Protein AF-A0A537USX6-F1 (afdb_monomer)

Nearest PDB structures (foldseek):
  7fik-assembly1_e  TM=5.479E-01  e=1.215E+00  Xenopus laevis
  8an6-assembly1_A  TM=5.293E-01  e=1.429E+00  Rhizobium sp. AAP43
  8ass-assembly2_C  TM=5.272E-01  e=1.681E+00  Rhizobium sp. AAP43
  7kw7-assembly1_C  TM=5.367E-01  e=3.784E+00  Homo sapiens

Structure (mmCIF, N/CA/C/O backbone):
data_AF-A0A537USX6-F1
#
_entry.id   AF-A0A537USX6-F1
#
loop_
_atom_site.group_PDB
_atom_site.id
_atom_site.type_symbol
_atom_site.label_atom_id
_atom_site.label_alt_id
_atom_site.label_comp_id
_atom_site.label_asym_id
_atom_site.label_entity_id
_atom_site.label_seq_id
_atom_site.pdbx_PDB_ins_code
_atom_sit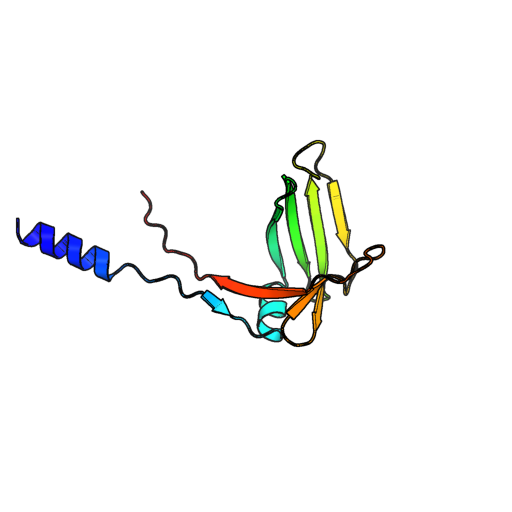e.Cartn_x
_atom_site.Cartn_y
_atom_site.Cartn_z
_atom_site.occupancy
_atom_site.B_iso_or_equiv
_atom_site.auth_seq_id
_atom_site.auth_comp_id
_atom_site.auth_asym_id
_atom_site.auth_atom_id
_atom_site.pdbx_PDB_model_num
ATOM 1 N N . MET A 1 1 ? 48.601 10.934 -10.866 1.00 59.38 1 MET A N 1
ATOM 2 C CA . MET A 1 1 ? 47.336 11.708 -10.783 1.00 59.38 1 MET A CA 1
ATOM 3 C C . MET A 1 1 ? 46.308 11.284 -11.832 1.00 59.38 1 MET A C 1
ATOM 5 O O . MET A 1 1 ? 45.151 11.129 -11.472 1.00 59.38 1 MET A O 1
ATOM 9 N N . ILE A 1 2 ? 46.718 10.996 -13.074 1.00 66.69 2 ILE A N 1
ATOM 10 C CA . ILE A 1 2 ? 45.828 10.570 -14.178 1.00 66.69 2 ILE A CA 1
ATOM 11 C C . ILE A 1 2 ? 45.044 9.283 -13.862 1.00 66.69 2 ILE A C 1
ATOM 13 O O . ILE A 1 2 ? 43.842 9.236 -14.081 1.00 66.69 2 ILE A O 1
ATOM 17 N N . ALA A 1 3 ? 45.684 8.274 -13.261 1.00 64.75 3 ALA A N 1
ATOM 18 C CA . ALA A 1 3 ? 45.008 7.021 -12.900 1.00 64.75 3 ALA A CA 1
ATOM 19 C C . ALA A 1 3 ? 43.874 7.215 -11.876 1.00 64.75 3 ALA A C 1
ATOM 21 O O . ALA A 1 3 ? 42.836 6.574 -11.975 1.00 64.75 3 ALA A O 1
ATOM 22 N N . ARG A 1 4 ? 44.034 8.144 -10.922 1.00 63.81 4 ARG A N 1
ATOM 23 C CA . ARG A 1 4 ? 42.975 8.470 -9.954 1.00 63.81 4 ARG A CA 1
ATOM 24 C C . ARG A 1 4 ? 41.809 9.191 -10.625 1.00 63.81 4 ARG A C 1
ATOM 26 O O . ARG A 1 4 ? 40.665 8.901 -10.310 1.00 63.81 4 ARG A O 1
ATOM 33 N N . PHE A 1 5 ? 42.102 10.067 -11.585 1.00 69.56 5 PHE A N 1
ATOM 34 C CA . PHE A 1 5 ? 41.079 10.728 -12.395 1.00 69.56 5 PHE A CA 1
ATOM 35 C C . PHE A 1 5 ? 40.299 9.730 -13.258 1.00 69.56 5 PHE A C 1
ATOM 37 O O . PHE A 1 5 ? 39.077 9.797 -13.307 1.00 69.56 5 PHE A O 1
ATOM 44 N N . ALA A 1 6 ? 40.987 8.765 -13.874 1.00 71.31 6 ALA A N 1
ATOM 45 C CA . ALA A 1 6 ? 40.350 7.719 -14.670 1.00 71.31 6 ALA A CA 1
ATOM 46 C C . ALA A 1 6 ? 39.414 6.836 -13.827 1.00 71.31 6 ALA A C 1
ATOM 48 O O . ALA A 1 6 ? 38.307 6.537 -14.262 1.00 71.31 6 ALA A O 1
ATOM 49 N N . VAL A 1 7 ? 39.822 6.479 -12.603 1.00 70.00 7 VAL A N 1
ATOM 50 C CA . VAL A 1 7 ? 38.976 5.716 -11.670 1.00 70.00 7 VAL A CA 1
ATOM 51 C C . VAL A 1 7 ? 37.740 6.519 -11.263 1.00 70.00 7 VAL A C 1
ATOM 53 O O . VAL A 1 7 ? 36.638 5.987 -11.322 1.00 70.00 7 VAL A O 1
ATOM 56 N N . VAL A 1 8 ? 37.896 7.805 -10.928 1.00 70.94 8 VAL A N 1
ATOM 57 C CA . VAL A 1 8 ? 36.763 8.675 -10.560 1.00 70.94 8 VAL A CA 1
ATOM 58 C C . VAL A 1 8 ? 35.774 8.818 -11.721 1.00 70.94 8 VAL A C 1
ATOM 60 O O . VAL A 1 8 ? 34.572 8.636 -11.532 1.00 70.94 8 VAL A O 1
ATOM 63 N N . VAL A 1 9 ? 36.266 9.067 -12.937 1.00 71.25 9 VAL A N 1
ATOM 64 C CA . VAL A 1 9 ?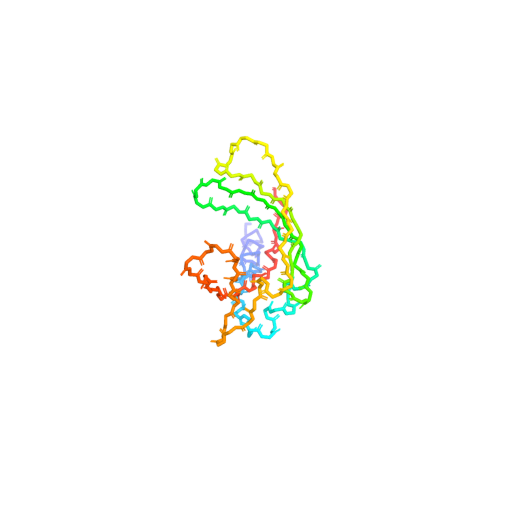 35.423 9.180 -14.138 1.00 71.25 9 VAL A CA 1
ATOM 65 C C . VAL A 1 9 ? 34.696 7.863 -14.430 1.00 71.25 9 VAL A C 1
ATOM 67 O O . VAL A 1 9 ? 33.496 7.882 -14.689 1.00 71.25 9 VAL A O 1
ATOM 70 N N . ALA A 1 10 ? 35.375 6.719 -14.308 1.00 67.88 10 ALA A N 1
ATOM 71 C CA . ALA A 1 10 ? 34.752 5.408 -14.492 1.00 67.88 10 ALA A CA 1
ATOM 72 C C . ALA A 1 10 ? 33.660 5.121 -13.443 1.00 67.88 10 ALA A C 1
ATOM 74 O O . ALA A 1 10 ? 32.603 4.604 -13.794 1.00 67.88 10 ALA A O 1
ATOM 75 N N . THR A 1 11 ? 33.867 5.507 -12.178 1.00 63.47 11 THR A N 1
ATOM 76 C CA . THR A 1 11 ? 32.843 5.351 -11.129 1.00 63.47 11 THR A CA 1
ATOM 77 C C . THR A 1 11 ? 31.633 6.265 -11.329 1.00 63.47 11 THR A C 1
ATOM 79 O O . THR A 1 11 ? 30.513 5.845 -11.061 1.00 63.47 11 THR A O 1
ATOM 82 N N . LEU A 1 12 ? 31.829 7.479 -11.859 1.00 61.16 12 LEU A N 1
ATOM 83 C CA . LEU A 1 12 ? 30.732 8.394 -12.203 1.00 61.16 12 LEU A CA 1
ATOM 84 C C . LEU A 1 12 ? 29.898 7.885 -13.390 1.00 61.16 12 LEU A C 1
ATOM 86 O O . LEU A 1 12 ? 28.684 8.057 -13.395 1.00 61.16 12 LEU A O 1
ATOM 90 N N . LEU A 1 13 ? 30.529 7.228 -14.367 1.00 60.56 13 LEU A N 1
ATOM 91 C CA . LEU A 1 13 ? 29.847 6.615 -15.516 1.00 60.56 13 LEU A CA 1
ATOM 92 C C . LEU A 1 13 ? 29.081 5.331 -15.156 1.00 60.56 13 LEU A C 1
ATOM 94 O O . LEU A 1 13 ? 28.154 4.961 -15.869 1.00 60.56 13 LEU A O 1
ATOM 98 N N . ALA A 1 14 ? 29.452 4.661 -14.063 1.00 58.72 14 ALA A N 1
ATOM 99 C CA . ALA A 1 14 ? 28.783 3.454 -13.577 1.00 58.72 14 ALA A CA 1
ATOM 100 C C . ALA A 1 14 ? 27.557 3.738 -12.689 1.00 58.72 14 ALA A C 1
ATOM 102 O O . ALA A 1 14 ? 26.882 2.799 -12.269 1.00 58.72 14 ALA A O 1
ATOM 103 N N . ALA A 1 15 ? 27.252 5.007 -12.396 1.00 58.38 15 ALA A N 1
ATOM 104 C CA . ALA A 1 15 ? 26.034 5.371 -11.686 1.00 58.38 15 ALA A CA 1
ATOM 105 C C . ALA A 1 15 ? 24.822 5.119 -12.598 1.00 58.38 15 ALA A C 1
ATOM 107 O O . ALA A 1 15 ? 24.476 5.939 -13.449 1.00 58.38 15 ALA A O 1
ATOM 108 N N . SER A 1 16 ? 24.180 3.960 -12.440 1.00 59.94 16 SER A N 1
ATOM 109 C CA . SER A 1 16 ? 22.905 3.667 -13.086 1.00 59.94 16 SER A CA 1
ATOM 110 C C . SER A 1 16 ? 21.873 4.697 -12.629 1.00 59.94 16 SER A C 1
ATOM 112 O O . SER A 1 16 ? 21.570 4.783 -11.436 1.00 59.94 16 SER A O 1
ATOM 114 N N . LEU A 1 17 ? 21.324 5.475 -13.564 1.00 60.25 17 LEU A N 1
ATOM 115 C CA . LEU A 1 17 ? 20.128 6.260 -13.285 1.00 60.25 17 LEU A CA 1
ATOM 116 C C . LEU A 1 17 ? 19.016 5.284 -12.891 1.00 60.25 17 LEU A C 1
ATOM 118 O O . LEU A 1 17 ? 18.713 4.363 -13.647 1.00 60.25 17 LEU A O 1
ATOM 122 N N . ALA A 1 18 ? 18.431 5.473 -11.709 1.00 61.03 18 ALA A N 1
ATOM 123 C CA . ALA A 1 18 ? 17.247 4.732 -11.305 1.00 61.03 18 ALA A CA 1
ATOM 124 C C . ALA A 1 18 ? 16.121 5.055 -12.298 1.00 61.03 18 ALA A C 1
ATOM 126 O O . ALA A 1 18 ? 15.564 6.154 -12.288 1.00 61.03 18 ALA A O 1
ATOM 127 N N . CYS A 1 19 ? 15.827 4.119 -13.196 1.00 60.12 19 CYS A N 1
ATOM 128 C CA . CYS A 1 19 ? 14.705 4.238 -14.111 1.00 60.12 19 CYS A CA 1
ATOM 129 C C . CYS A 1 19 ? 13.424 3.956 -13.320 1.00 60.12 19 CYS A C 1
ATOM 131 O O . CYS A 1 19 ? 13.251 2.875 -12.763 1.00 60.12 19 CYS A O 1
ATOM 133 N N . ALA A 1 20 ? 12.532 4.940 -13.242 1.00 64.31 20 ALA A N 1
ATOM 134 C CA . ALA A 1 20 ? 11.186 4.728 -12.731 1.00 64.31 20 ALA A CA 1
ATOM 135 C C . ALA A 1 20 ? 10.340 4.121 -13.858 1.00 64.31 20 ALA A C 1
ATOM 137 O O . ALA A 1 20 ? 9.990 4.810 -14.819 1.00 64.31 20 ALA A O 1
ATOM 138 N N . GLU A 1 21 ? 10.029 2.828 -13.775 1.00 73.88 21 GLU A N 1
ATOM 139 C CA . GLU A 1 21 ? 9.131 2.188 -14.733 1.00 73.88 21 GLU A CA 1
ATOM 140 C C . GLU A 1 21 ? 7.682 2.384 -14.271 1.00 73.88 21 GLU A C 1
ATOM 142 O O . GLU A 1 21 ? 7.280 1.958 -13.183 1.00 73.88 21 GLU A O 1
ATOM 147 N N . THR A 1 22 ? 6.872 3.042 -15.101 1.00 72.38 22 THR A N 1
ATOM 148 C CA . THR A 1 22 ? 5.428 3.122 -14.862 1.00 72.38 22 THR A CA 1
ATOM 149 C C . THR A 1 22 ? 4.803 1.763 -15.155 1.00 72.38 22 THR A C 1
ATOM 151 O O . THR A 1 22 ? 4.829 1.297 -16.294 1.00 72.38 22 THR A O 1
ATOM 154 N N . LEU A 1 23 ? 4.209 1.128 -14.145 1.00 74.38 23 LEU A N 1
ATOM 155 C CA . LEU A 1 23 ? 3.590 -0.182 -14.324 1.00 74.38 23 LEU A CA 1
ATOM 156 C C . LEU A 1 23 ? 2.214 -0.057 -14.983 1.00 74.38 23 LEU A C 1
ATOM 158 O O . LEU A 1 23 ? 1.414 0.817 -14.640 1.00 74.38 23 LEU A O 1
ATOM 162 N N . SER A 1 24 ? 1.901 -1.001 -15.879 1.00 79.00 24 SER A N 1
ATOM 163 C CA . SER A 1 24 ? 0.518 -1.213 -16.310 1.00 79.00 24 SER A CA 1
ATOM 164 C C . SER A 1 24 ? -0.342 -1.617 -15.104 1.00 79.00 24 SER A C 1
ATOM 166 O O . SER A 1 24 ? 0.181 -2.158 -14.132 1.00 79.00 24 SER A O 1
ATOM 168 N N . PRO A 1 25 ? -1.660 -1.415 -15.123 1.00 70.75 25 PRO A N 1
ATOM 169 C CA . PRO A 1 25 ? -2.486 -1.545 -13.917 1.00 70.75 25 PRO A CA 1
ATOM 170 C C . PRO A 1 25 ? -2.561 -2.985 -13.402 1.00 70.75 25 PRO A C 1
ATOM 172 O O . PRO A 1 25 ? -2.506 -3.259 -12.203 1.00 70.75 25 PRO A O 1
ATOM 175 N N . ASP A 1 26 ? -2.602 -3.923 -14.340 1.00 75.75 26 ASP A N 1
ATOM 176 C CA . ASP A 1 26 ? -2.514 -5.352 -14.096 1.00 75.75 26 ASP A CA 1
ATOM 177 C C . ASP A 1 26 ? -1.163 -5.763 -13.496 1.00 75.75 26 ASP A C 1
ATOM 179 O O . ASP A 1 26 ? -1.110 -6.584 -12.570 1.00 75.75 26 ASP A O 1
ATOM 183 N N . ALA A 1 27 ? -0.067 -5.197 -14.008 1.00 78.88 27 ALA A N 1
ATOM 184 C CA . ALA A 1 27 ? 1.270 -5.421 -13.472 1.00 78.88 27 ALA A CA 1
ATOM 185 C C . ALA A 1 27 ? 1.418 -4.778 -12.088 1.00 78.88 27 ALA A C 1
ATOM 187 O O . ALA A 1 27 ? 1.959 -5.396 -11.181 1.00 78.88 27 ALA A O 1
ATOM 188 N N . ALA A 1 28 ? 0.848 -3.591 -11.898 1.00 76.50 28 ALA A N 1
ATOM 189 C CA . ALA A 1 28 ? 0.822 -2.832 -10.661 1.00 76.50 28 ALA A CA 1
ATOM 190 C C . ALA A 1 28 ? 0.076 -3.597 -9.558 1.00 76.50 28 ALA A C 1
ATOM 192 O O . ALA A 1 28 ? 0.617 -3.788 -8.471 1.00 76.50 28 ALA A O 1
ATOM 193 N N . ARG A 1 29 ? -1.116 -4.140 -9.854 1.00 74.62 29 ARG A N 1
ATOM 194 C CA . ARG A 1 29 ? -1.880 -4.982 -8.919 1.00 74.62 29 ARG A CA 1
ATOM 195 C C . ARG A 1 29 ? -1.104 -6.233 -8.510 1.00 74.62 29 ARG A C 1
ATOM 197 O O . ARG A 1 29 ? -1.058 -6.564 -7.328 1.00 74.62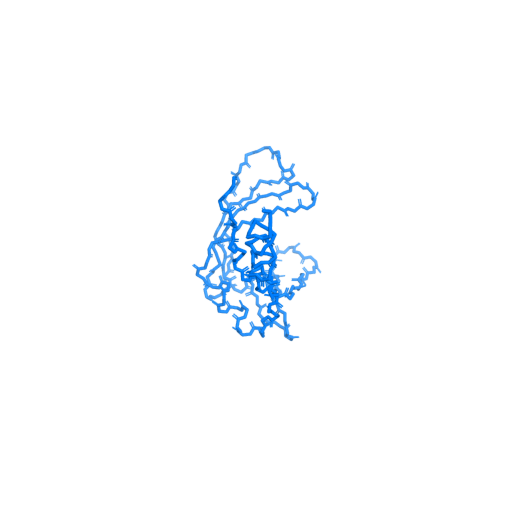 29 ARG A O 1
ATOM 204 N N . ARG A 1 30 ? -0.491 -6.930 -9.472 1.00 80.12 30 ARG A N 1
ATOM 205 C CA . ARG A 1 30 ? 0.332 -8.122 -9.195 1.00 80.12 30 ARG A CA 1
ATOM 206 C C . ARG A 1 30 ? 1.603 -7.775 -8.430 1.00 80.12 30 ARG A C 1
ATOM 208 O O . ARG A 1 30 ? 2.008 -8.536 -7.561 1.00 80.12 30 ARG A O 1
ATOM 215 N N . PHE A 1 31 ? 2.201 -6.628 -8.731 1.00 80.06 31 PHE A N 1
ATOM 216 C CA . PHE A 1 31 ? 3.366 -6.119 -8.028 1.00 80.06 31 PHE A CA 1
ATOM 217 C C . PHE A 1 31 ? 3.029 -5.828 -6.570 1.00 80.06 31 PHE A C 1
ATOM 219 O O . PHE A 1 31 ? 3.827 -6.170 -5.700 1.00 80.06 31 PHE A O 1
ATOM 226 N N . VAL A 1 32 ? 1.854 -5.248 -6.283 1.00 77.88 32 VAL A N 1
ATOM 227 C CA . VAL A 1 32 ? 1.493 -4.941 -4.896 1.00 77.88 32 VAL A CA 1
ATOM 228 C C . VAL A 1 32 ? 0.975 -6.134 -4.101 1.00 77.88 32 VAL A C 1
ATOM 230 O O . VAL A 1 32 ? 1.186 -6.216 -2.892 1.00 77.88 32 VAL A O 1
ATOM 233 N N . ALA A 1 33 ? 0.317 -7.080 -4.765 1.00 84.69 33 ALA A N 1
ATOM 234 C CA . ALA A 1 33 ? -0.225 -8.258 -4.111 1.00 84.69 33 ALA A CA 1
ATOM 235 C C . ALA A 1 33 ? 0.876 -9.094 -3.435 1.00 84.69 33 ALA A C 1
ATOM 237 O O . ALA A 1 33 ? 1.922 -9.396 -4.005 1.00 84.69 33 ALA A O 1
ATOM 238 N N . GLY A 1 34 ? 0.625 -9.486 -2.189 1.00 82.25 34 GLY A N 1
ATOM 239 C CA . GLY A 1 34 ? 1.514 -10.320 -1.389 1.00 82.25 34 GLY A CA 1
ATOM 240 C C . GLY A 1 34 ? 2.714 -9.589 -0.789 1.00 82.25 34 GLY A C 1
ATOM 241 O O . GLY A 1 34 ? 3.445 -10.209 -0.021 1.00 82.25 34 GLY A O 1
ATOM 242 N N . LYS A 1 35 ? 2.922 -8.298 -1.065 1.00 84.88 35 LYS A N 1
ATOM 243 C CA . LYS A 1 35 ? 4.026 -7.518 -0.485 1.00 84.88 35 LYS A CA 1
ATOM 244 C C . LYS A 1 35 ? 3.600 -6.770 0.778 1.00 84.88 35 LYS A C 1
ATOM 246 O O . LYS A 1 35 ? 2.418 -6.519 1.007 1.00 84.88 35 LYS A O 1
ATOM 251 N N . LEU A 1 36 ? 4.594 -6.442 1.601 1.00 86.31 36 LEU A N 1
ATOM 252 C CA . LEU A 1 36 ? 4.452 -5.552 2.748 1.00 86.31 36 LEU A CA 1
ATOM 253 C C . LEU A 1 36 ? 4.857 -4.139 2.319 1.00 86.31 36 LEU A C 1
ATOM 255 O O . LEU A 1 36 ? 5.924 -3.956 1.737 1.00 86.31 36 LEU A O 1
ATOM 259 N N . PHE A 1 37 ? 4.022 -3.159 2.630 1.00 84.81 37 PHE A N 1
ATOM 260 C CA . PHE A 1 37 ? 4.252 -1.747 2.345 1.00 84.81 37 PHE A CA 1
ATOM 261 C C . PHE A 1 37 ? 4.364 -0.987 3.645 1.00 84.81 37 PHE A C 1
ATOM 263 O O . PHE A 1 37 ? 3.627 -1.285 4.579 1.00 84.81 37 PHE A O 1
ATOM 270 N N . ALA A 1 38 ? 5.230 0.016 3.679 1.00 89.69 38 ALA A N 1
ATOM 271 C CA . ALA A 1 38 ? 5.221 1.050 4.699 1.00 89.69 38 ALA A CA 1
ATOM 272 C C . ALA A 1 38 ? 4.763 2.365 4.063 1.00 89.69 38 ALA A C 1
ATOM 274 O O . ALA A 1 38 ? 5.037 2.616 2.890 1.00 89.69 38 ALA A O 1
ATOM 275 N N . PHE A 1 39 ? 4.067 3.200 4.828 1.00 86.44 39 PHE A N 1
ATOM 276 C CA . PHE A 1 39 ? 3.613 4.508 4.374 1.00 86.44 39 PHE A CA 1
ATOM 277 C C . PHE A 1 39 ? 3.863 5.574 5.441 1.00 86.44 39 PHE A C 1
ATOM 279 O O . PHE A 1 39 ? 3.752 5.316 6.641 1.00 86.44 39 PHE A O 1
ATOM 286 N N . ASN A 1 40 ? 4.176 6.781 4.975 1.00 89.31 40 ASN A N 1
ATOM 287 C CA . ASN A 1 40 ? 4.144 8.019 5.744 1.00 89.31 40 ASN A CA 1
ATOM 288 C C . ASN A 1 40 ? 3.330 9.034 4.940 1.00 89.31 40 ASN A C 1
ATOM 290 O O . ASN A 1 40 ? 3.603 9.271 3.765 1.00 89.31 40 ASN A O 1
ATOM 294 N N . CYS A 1 41 ? 2.323 9.610 5.575 1.00 85.94 41 CYS A N 1
ATOM 295 C CA . CYS A 1 41 ? 1.437 10.608 5.009 1.00 85.94 41 CYS A CA 1
ATOM 296 C C . CYS A 1 41 ? 1.847 12.002 5.500 1.00 85.94 41 CYS A C 1
ATOM 298 O O . CYS A 1 41 ? 2.409 12.159 6.584 1.00 85.94 41 CYS A O 1
ATOM 300 N N . PHE A 1 42 ? 1.539 13.031 4.709 1.00 88.00 42 PHE A N 1
ATOM 301 C CA . PHE A 1 42 ? 1.881 14.424 5.022 1.00 88.00 42 PHE A CA 1
ATOM 302 C C . PHE A 1 42 ? 1.246 14.937 6.328 1.00 88.00 42 PHE A C 1
ATOM 304 O O . PHE A 1 42 ? 1.822 15.774 7.013 1.00 88.00 42 PHE A O 1
ATOM 311 N N . ASP A 1 43 ? 0.087 14.401 6.714 1.00 89.00 43 ASP A N 1
ATOM 312 C CA . ASP A 1 43 ? -0.574 14.703 7.990 1.00 89.00 43 ASP A CA 1
ATOM 313 C C . ASP A 1 43 ? 0.125 14.061 9.208 1.00 89.00 43 ASP A C 1
ATOM 315 O O . ASP A 1 43 ? -0.369 14.168 10.331 1.00 89.00 43 ASP A O 1
ATOM 319 N N . GLY A 1 44 ? 1.247 13.368 8.990 1.00 90.31 44 GLY A N 1
ATOM 320 C CA . GLY A 1 44 ? 2.018 12.638 9.991 1.00 90.31 44 GLY A CA 1
ATOM 321 C C . GLY A 1 44 ? 1.545 11.201 10.211 1.00 90.31 44 GLY A C 1
ATOM 322 O O . GLY A 1 44 ? 2.170 10.470 10.981 1.00 90.31 44 GLY A O 1
ATOM 323 N N . SER A 1 45 ? 0.452 10.768 9.573 1.00 90.06 45 SER A N 1
ATOM 324 C CA . SER A 1 45 ? -0.024 9.391 9.708 1.00 90.06 45 SER A CA 1
ATOM 325 C C . SER A 1 45 ? 0.976 8.411 9.099 1.00 90.06 45 SER A C 1
ATOM 327 O O . SER A 1 45 ? 1.494 8.635 8.010 1.00 90.06 45 SER A O 1
ATOM 329 N N . ARG A 1 46 ? 1.260 7.308 9.791 1.00 93.62 46 ARG A N 1
ATOM 330 C CA . ARG A 1 46 ? 2.253 6.328 9.333 1.00 93.62 46 ARG A CA 1
ATOM 331 C C . ARG A 1 46 ? 1.866 4.912 9.672 1.00 93.62 46 ARG A C 1
ATOM 333 O O . ARG A 1 46 ? 1.135 4.674 10.634 1.00 93.62 46 ARG A O 1
ATOM 340 N N . GLY A 1 47 ? 2.375 3.963 8.908 1.00 92.62 47 GLY A N 1
ATOM 341 C CA . GLY A 1 47 ? 2.020 2.577 9.124 1.00 92.62 47 GLY A CA 1
ATOM 342 C C . GLY A 1 47 ? 2.670 1.614 8.163 1.00 92.62 47 GLY A C 1
ATOM 343 O O . GLY A 1 47 ? 3.524 1.984 7.359 1.00 92.62 47 GLY A O 1
ATOM 344 N N . ALA A 1 48 ? 2.244 0.363 8.270 1.00 93.31 48 ALA A N 1
ATOM 345 C CA . ALA A 1 48 ? 2.623 -0.677 7.337 1.00 93.31 48 ALA A CA 1
ATOM 346 C C . ALA A 1 48 ? 1.485 -1.677 7.149 1.00 93.31 48 ALA A C 1
ATOM 348 O O . ALA A 1 48 ? 0.666 -1.873 8.042 1.00 93.31 48 ALA A O 1
ATOM 349 N N . GLY A 1 49 ? 1.424 -2.335 5.999 1.00 93.25 49 GLY A N 1
ATOM 350 C CA . GLY A 1 49 ? 0.387 -3.316 5.723 1.00 93.25 49 GLY A CA 1
ATOM 351 C C . GLY A 1 49 ? 0.730 -4.235 4.568 1.00 93.25 49 GLY A C 1
ATOM 352 O O . GLY A 1 49 ? 1.528 -3.901 3.695 1.00 93.25 49 GLY A O 1
ATOM 353 N N . ARG A 1 50 ? 0.124 -5.418 4.580 1.00 92.31 50 ARG A N 1
ATOM 354 C CA . ARG A 1 50 ? 0.189 -6.388 3.494 1.00 92.31 50 ARG A CA 1
ATOM 355 C C . ARG A 1 50 ? -1.078 -6.292 2.664 1.00 92.31 50 ARG A C 1
ATOM 357 O O . ARG A 1 50 ? -2.176 -6.366 3.216 1.00 92.31 50 ARG A O 1
ATOM 364 N N . ILE A 1 51 ? -0.905 -6.150 1.356 1.00 89.81 51 ILE A N 1
ATOM 365 C CA . ILE A 1 51 ? -1.999 -6.176 0.383 1.00 89.81 51 ILE A CA 1
ATOM 366 C C . ILE A 1 51 ? -2.133 -7.607 -0.133 1.00 89.81 51 ILE A C 1
ATOM 368 O O . ILE A 1 51 ? -1.138 -8.221 -0.513 1.00 89.81 51 ILE A O 1
ATOM 372 N N . TYR A 1 52 ? -3.344 -8.148 -0.158 1.00 90.94 52 TYR A N 1
ATOM 373 C CA . TYR A 1 52 ? -3.618 -9.491 -0.670 1.00 90.94 52 TYR A CA 1
ATOM 374 C C . TYR A 1 52 ? -4.138 -9.439 -2.107 1.00 90.94 52 TYR A C 1
ATOM 376 O O . TYR A 1 52 ? -4.531 -8.389 -2.617 1.00 90.94 52 TYR A O 1
ATOM 384 N N . GLY A 1 53 ? -4.121 -10.588 -2.786 1.00 87.69 53 GLY A N 1
ATOM 385 C CA . GLY A 1 53 ? -4.503 -10.683 -4.196 1.00 87.69 53 GLY A CA 1
ATOM 386 C C . GLY A 1 53 ? -5.935 -10.223 -4.476 1.00 87.69 53 GLY A C 1
ATOM 387 O O . GLY A 1 53 ? -6.195 -9.663 -5.533 1.00 87.69 53 GLY A O 1
ATOM 388 N N . ASP A 1 54 ? -6.856 -10.378 -3.529 1.00 88.75 54 ASP A N 1
ATOM 389 C CA . ASP A 1 54 ? -8.246 -9.911 -3.619 1.00 88.75 54 ASP A CA 1
ATOM 390 C C . ASP A 1 54 ? -8.422 -8.409 -3.307 1.00 88.75 54 ASP A C 1
ATOM 392 O O . ASP A 1 54 ? -9.543 -7.898 -3.294 1.00 88.75 54 ASP A O 1
ATOM 396 N N . GLY A 1 55 ? -7.324 -7.692 -3.051 1.00 87.94 55 GLY A N 1
ATOM 397 C CA . GLY A 1 55 ? -7.334 -6.279 -2.689 1.00 87.94 55 GLY A CA 1
ATOM 398 C C . GLY A 1 55 ? -7.703 -6.006 -1.230 1.00 87.94 55 GLY A C 1
ATOM 399 O O . GLY A 1 55 ? -7.914 -4.842 -0.888 1.00 87.94 55 GLY A O 1
ATOM 400 N N . SER A 1 56 ? -7.801 -7.034 -0.377 1.00 91.50 56 SER A N 1
ATOM 401 C CA . SER A 1 56 ? -7.869 -6.851 1.077 1.00 91.50 56 SER A CA 1
ATOM 402 C C . SER A 1 56 ? -6.519 -6.401 1.640 1.00 91.50 56 SER A C 1
ATOM 404 O O . SER A 1 56 ? -5.465 -6.608 1.029 1.00 91.50 56 SER A O 1
ATOM 406 N N . VAL A 1 57 ? -6.543 -5.752 2.806 1.00 92.19 57 VAL A N 1
ATOM 407 C CA . VAL A 1 57 ? -5.335 -5.227 3.458 1.00 92.19 57 VAL A CA 1
ATOM 408 C C . VAL A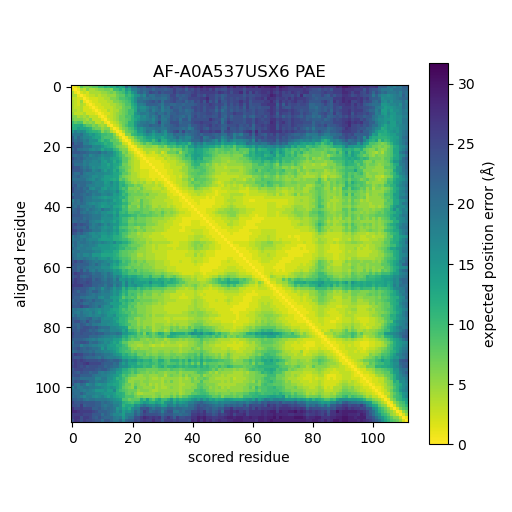 1 57 ? -5.357 -5.555 4.941 1.00 92.19 57 VAL A C 1
ATOM 410 O O . VAL A 1 57 ? -6.353 -5.323 5.625 1.00 92.19 57 VAL A O 1
ATOM 413 N N . ILE A 1 58 ? -4.230 -6.042 5.452 1.00 94.81 58 ILE A N 1
ATOM 414 C CA . ILE A 1 58 ? -4.003 -6.213 6.890 1.00 94.81 58 ILE A CA 1
ATOM 415 C C . ILE A 1 58 ? -2.767 -5.425 7.268 1.00 94.81 58 ILE A C 1
ATOM 417 O O . ILE A 1 58 ? -1.705 -5.621 6.679 1.00 94.81 58 ILE A O 1
ATOM 421 N N . GLY A 1 59 ? -2.890 -4.542 8.249 1.00 94.19 59 GLY A N 1
ATOM 422 C CA . GLY A 1 59 ? -1.777 -3.693 8.630 1.00 94.19 59 GLY A CA 1
ATOM 423 C C . GLY A 1 59 ? -1.990 -2.955 9.932 1.00 94.19 59 GLY A C 1
ATOM 424 O O . GLY A 1 59 ? -2.856 -3.284 10.741 1.00 94.19 59 GLY A O 1
ATOM 425 N N . THR A 1 60 ? -1.170 -1.937 10.115 1.00 94.75 60 THR A N 1
ATOM 426 C CA . THR A 1 60 ? -1.174 -1.056 11.264 1.00 94.75 60 THR A CA 1
ATOM 427 C C . THR A 1 60 ? -1.093 0.399 10.817 1.00 94.75 60 THR A C 1
ATOM 429 O O . THR A 1 60 ? -0.473 0.721 9.804 1.00 94.75 60 THR A O 1
ATOM 432 N N . ILE A 1 61 ? -1.709 1.293 11.586 1.00 92.94 61 ILE A N 1
ATOM 433 C CA . ILE A 1 61 ? -1.661 2.739 11.370 1.00 92.94 61 ILE A CA 1
ATOM 434 C C . ILE A 1 61 ? -1.532 3.475 12.702 1.00 92.94 61 ILE A C 1
ATOM 436 O O . ILE A 1 61 ? -2.195 3.143 13.685 1.00 92.94 61 ILE A O 1
ATOM 440 N N . GLN A 1 62 ? -0.688 4.495 12.729 1.00 94.56 62 GLN A N 1
ATOM 4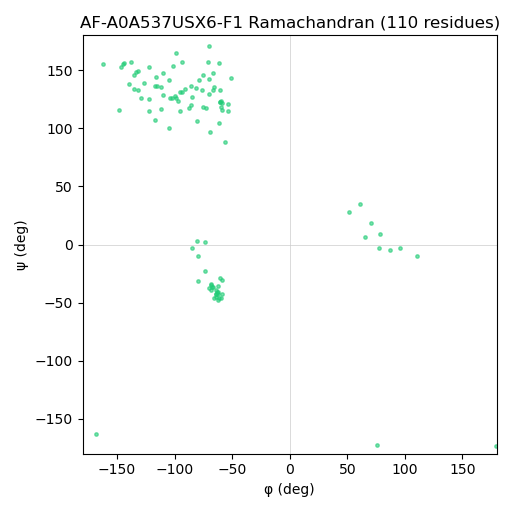41 C CA . GLN A 1 62 ? -0.631 5.509 13.770 1.00 94.56 62 GLN A CA 1
ATOM 442 C C . GLN A 1 62 ? -1.090 6.827 13.147 1.00 94.56 62 GLN A C 1
ATOM 444 O O . GLN A 1 62 ? -0.455 7.327 12.219 1.00 94.56 62 GLN A O 1
ATOM 449 N N . PHE A 1 63 ? -2.200 7.378 13.633 1.00 90.81 63 PHE A N 1
ATOM 450 C CA . PHE A 1 63 ? -2.767 8.610 13.086 1.00 90.81 63 PHE A CA 1
ATOM 451 C C . PHE A 1 63 ? -1.970 9.831 13.544 1.00 90.81 63 PHE A C 1
ATOM 453 O O . PHE A 1 63 ? -1.674 9.971 14.730 1.00 90.81 63 PHE A O 1
ATOM 460 N N . ARG A 1 64 ? -1.635 10.724 12.604 1.00 89.75 64 ARG A N 1
ATOM 461 C CA . ARG A 1 64 ? -0.909 11.984 12.861 1.00 89.75 64 ARG A CA 1
ATOM 462 C C . ARG A 1 64 ? 0.388 11.821 13.665 1.00 89.75 64 ARG A C 1
ATOM 464 O O . ARG A 1 64 ? 0.782 12.710 14.413 1.00 89.75 64 ARG A O 1
ATOM 471 N N . GLY A 1 65 ? 1.020 10.652 13.566 1.00 83.06 65 GLY A N 1
ATOM 472 C CA . GLY A 1 65 ? 2.284 10.340 14.233 1.00 83.06 65 GLY A CA 1
ATOM 473 C C . GLY A 1 65 ? 2.214 10.301 15.762 1.00 83.06 65 GLY A C 1
ATOM 474 O O . GLY A 1 65 ? 3.259 10.144 16.395 1.00 83.06 65 GLY A O 1
ATOM 475 N N . ALA A 1 66 ? 1.017 10.413 16.343 1.00 85.31 66 ALA A N 1
ATOM 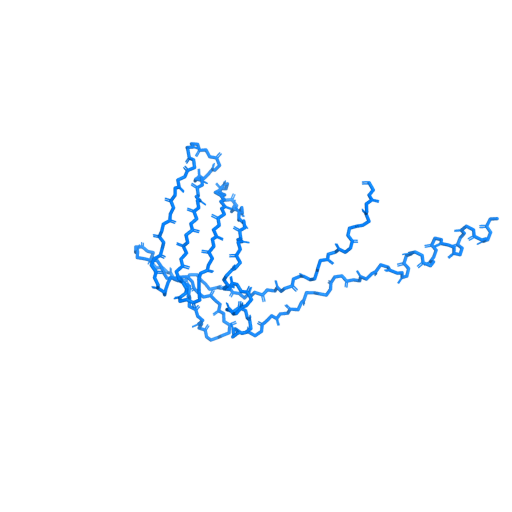476 C CA . ALA A 1 66 ? 0.777 10.499 17.775 1.00 85.31 66 ALA A CA 1
ATOM 477 C C . ALA A 1 66 ? -0.159 9.378 18.246 1.00 85.31 66 ALA A C 1
ATOM 479 O O . ALA A 1 66 ? -1.004 8.876 17.505 1.00 85.31 66 ALA A O 1
ATOM 480 N N . GLY A 1 67 ? -0.021 8.987 19.512 1.00 87.75 67 GLY A N 1
ATOM 481 C CA . GLY A 1 67 ? -0.848 7.941 20.110 1.00 87.75 67 GLY A CA 1
ATOM 482 C C . GLY A 1 67 ? -0.463 6.516 19.686 1.00 87.75 67 GLY A C 1
ATOM 483 O O . GLY A 1 67 ? 0.586 6.301 19.073 1.00 87.75 67 GLY A O 1
ATOM 484 N N . PRO A 1 68 ? -1.272 5.513 20.062 1.00 92.12 68 PRO A N 1
ATOM 485 C CA . PRO A 1 68 ? -0.936 4.112 19.859 1.00 92.12 68 PRO A CA 1
ATOM 486 C C . PRO A 1 68 ? -1.099 3.692 18.399 1.00 92.12 68 PRO A C 1
ATOM 488 O O . PRO A 1 68 ? -2.020 4.118 17.698 1.00 92.12 68 PRO A O 1
ATOM 491 N N . MET A 1 69 ? -0.230 2.787 17.962 1.00 93.56 69 MET A N 1
ATOM 492 C CA . MET A 1 69 ? -0.386 2.129 16.675 1.00 93.56 69 MET A CA 1
ATOM 493 C C . MET A 1 69 ? -1.573 1.160 16.721 1.00 93.56 69 MET A C 1
ATOM 495 O O . MET A 1 69 ? -1.692 0.348 17.638 1.00 93.56 69 MET A O 1
ATOM 499 N N . ARG A 1 70 ? -2.471 1.254 15.739 1.00 93.94 70 ARG A N 1
ATOM 500 C CA . ARG A 1 70 ? -3.720 0.485 15.685 1.00 93.94 70 ARG A CA 1
ATOM 501 C C . ARG A 1 70 ? -3.677 -0.518 14.550 1.00 93.94 70 ARG A C 1
ATOM 503 O O . ARG A 1 70 ? -3.287 -0.159 13.444 1.00 93.94 70 ARG A O 1
ATOM 510 N N . ALA A 1 71 ? -4.110 -1.746 14.810 1.00 94.06 71 ALA A N 1
ATOM 511 C CA . ALA A 1 71 ? -4.324 -2.730 13.759 1.00 94.06 71 ALA A CA 1
ATOM 512 C C . ALA A 1 71 ? -5.537 -2.341 12.901 1.00 94.06 71 ALA A C 1
ATOM 514 O O . ALA A 1 71 ? -6.539 -1.836 13.410 1.00 94.06 71 ALA A O 1
ATOM 515 N N . VAL A 1 72 ? -5.434 -2.581 11.598 1.00 91.31 72 VAL A N 1
ATOM 516 C CA . VAL A 1 72 ? -6.473 -2.304 10.610 1.00 91.31 72 VAL A CA 1
ATOM 517 C C . VAL A 1 72 ? -6.651 -3.533 9.731 1.00 91.31 72 VAL A C 1
ATOM 519 O O . VAL A 1 72 ? -5.681 -4.109 9.235 1.00 91.31 72 VAL A O 1
ATOM 522 N N . TRP A 1 73 ? -7.912 -3.906 9.533 1.00 93.12 73 TRP A N 1
ATOM 523 C CA . TRP A 1 73 ? -8.331 -4.960 8.622 1.00 93.12 73 TRP A CA 1
ATOM 524 C C . TRP A 1 73 ? -9.312 -4.368 7.616 1.00 93.12 73 TRP A C 1
ATOM 526 O O . TRP A 1 73 ? -10.383 -3.890 7.996 1.00 93.12 73 TRP A O 1
ATOM 536 N N . LEU A 1 74 ? -8.915 -4.352 6.347 1.00 91.00 74 LEU A N 1
ATOM 537 C CA . LEU A 1 74 ? -9.715 -3.830 5.247 1.00 91.00 74 LEU A CA 1
ATOM 538 C C . LEU A 1 74 ? -10.164 -5.010 4.380 1.00 91.00 74 LEU A C 1
ATOM 540 O O . LEU A 1 74 ? -9.322 -5.823 3.988 1.00 91.00 74 LEU A O 1
ATOM 544 N N . PRO A 1 75 ? -11.469 -5.130 4.088 1.00 91.88 75 PRO A N 1
ATOM 545 C CA . PRO A 1 75 ? -12.021 -6.294 3.409 1.00 91.88 75 PRO A CA 1
ATOM 546 C C . PRO A 1 75 ? -11.593 -6.370 1.937 1.00 91.88 75 PRO A C 1
ATOM 548 O O . PRO A 1 75 ? -11.029 -5.427 1.374 1.00 91.88 75 PRO A O 1
ATOM 551 N N . ALA A 1 76 ? -11.903 -7.500 1.299 1.00 91.94 76 ALA A N 1
ATOM 552 C CA . ALA A 1 76 ? -11.687 -7.715 -0.128 1.00 91.94 76 ALA A CA 1
ATOM 553 C C . ALA A 1 76 ? -12.280 -6.582 -0.982 1.00 91.94 76 ALA A C 1
ATOM 555 O O . ALA A 1 76 ? -13.343 -6.029 -0.682 1.00 91.94 76 ALA A O 1
ATOM 556 N N . GLY A 1 77 ? -11.578 -6.232 -2.059 1.00 88.62 77 GLY A N 1
ATOM 557 C CA . GLY A 1 77 ? -11.956 -5.123 -2.925 1.00 88.62 77 GLY A CA 1
ATOM 558 C C . GLY A 1 77 ? -11.769 -3.743 -2.292 1.00 88.62 77 GLY A C 1
ATOM 559 O O . GLY A 1 77 ? -12.370 -2.791 -2.788 1.00 88.62 77 GLY A O 1
ATOM 560 N N . THR A 1 78 ? -10.966 -3.609 -1.232 1.00 90.12 78 THR A N 1
ATOM 561 C CA . THR A 1 78 ? -10.521 -2.289 -0.764 1.00 90.12 78 THR A CA 1
ATOM 562 C C . THR A 1 78 ? -9.632 -1.637 -1.813 1.00 90.12 78 THR A C 1
ATOM 564 O O . THR A 1 78 ? -9.842 -0.482 -2.154 1.00 90.12 78 THR A O 1
ATOM 567 N N . LEU A 1 79 ? -8.672 -2.375 -2.367 1.00 88.31 79 LEU A N 1
ATOM 568 C CA . LEU A 1 79 ? -7.870 -1.923 -3.500 1.00 88.31 79 LEU A CA 1
ATOM 569 C C . LEU A 1 79 ? -8.368 -2.584 -4.783 1.00 88.31 79 LEU A C 1
ATOM 571 O O . LEU A 1 79 ? -8.484 -3.809 -4.857 1.00 88.31 79 LEU A O 1
ATOM 575 N N . ARG A 1 80 ? -8.674 -1.771 -5.794 1.00 86.69 80 ARG A N 1
ATOM 576 C CA . ARG A 1 80 ? -9.174 -2.228 -7.096 1.00 86.69 80 ARG A CA 1
ATOM 577 C C . ARG A 1 80 ? -8.396 -1.568 -8.216 1.00 86.69 80 ARG A C 1
ATOM 579 O O . ARG A 1 80 ? -7.945 -0.438 -8.080 1.00 86.69 80 ARG A O 1
ATOM 586 N N . GLU A 1 81 ? -8.271 -2.272 -9.328 1.00 80.94 81 GLU A N 1
ATOM 587 C CA . GLU A 1 81 ? -7.820 -1.659 -10.570 1.00 80.94 81 GLU A CA 1
ATOM 588 C C . GLU A 1 81 ? -9.011 -0.955 -11.226 1.00 80.94 81 GLU A C 1
ATOM 590 O O . GLU A 1 81 ? -10.122 -1.498 -11.251 1.00 80.94 81 GLU A O 1
ATOM 595 N N . ARG A 1 82 ? -8.794 0.272 -11.698 1.00 78.88 82 ARG A N 1
ATOM 596 C CA . ARG A 1 82 ? -9.745 0.970 -12.554 1.00 78.88 82 ARG A CA 1
ATOM 597 C C . ARG A 1 82 ? -9.008 1.887 -13.524 1.00 78.88 82 ARG A C 1
ATOM 599 O O . ARG A 1 82 ? -8.433 2.897 -13.121 1.00 78.88 82 ARG A O 1
ATOM 606 N N . GLY A 1 83 ? -9.123 1.574 -14.812 1.00 71.62 83 GLY A N 1
ATOM 607 C CA . GLY A 1 83 ? -8.824 2.494 -15.908 1.00 71.62 83 GLY A CA 1
ATOM 608 C C . GLY A 1 83 ? -7.381 2.988 -15.947 1.00 71.62 83 GLY A C 1
ATOM 609 O O . GLY A 1 83 ? -7.163 4.148 -16.292 1.00 71.62 83 GLY A O 1
ATOM 610 N N . GLY A 1 84 ? -6.399 2.164 -15.574 1.00 73.38 84 GLY A N 1
ATOM 611 C CA . GLY A 1 84 ? -5.008 2.625 -15.554 1.00 73.38 84 GLY A CA 1
ATOM 612 C C . GLY A 1 84 ? -4.400 2.773 -14.159 1.00 73.38 84 GLY A C 1
ATOM 613 O O . GLY A 1 84 ? -3.201 3.030 -14.046 1.00 73.38 84 GLY A O 1
ATOM 614 N N . ALA A 1 85 ? -5.212 2.684 -13.106 1.00 80.62 85 ALA A N 1
ATOM 615 C CA . ALA A 1 85 ? -4.837 3.094 -11.758 1.00 80.62 85 ALA A CA 1
ATOM 616 C C . ALA A 1 85 ? -5.313 2.100 -10.697 1.00 80.62 85 ALA A C 1
ATOM 618 O O . ALA A 1 85 ? -6.275 1.356 -10.888 1.00 80.62 85 ALA A O 1
ATOM 619 N N . VAL A 1 86 ? -4.647 2.119 -9.544 1.00 83.44 86 VAL A N 1
ATOM 620 C CA . VAL A 1 86 ? -5.082 1.406 -8.343 1.00 83.44 86 VAL A CA 1
ATOM 621 C C . VAL A 1 86 ? -5.873 2.378 -7.478 1.00 83.44 86 VAL A C 1
ATOM 623 O O . VAL A 1 86 ? -5.325 3.360 -6.982 1.00 83.44 86 VAL A O 1
ATOM 626 N N . CYS A 1 87 ? -7.160 2.113 -7.296 1.00 87.50 87 CYS A N 1
ATOM 627 C CA . CYS A 1 87 ? -8.068 2.932 -6.506 1.00 87.50 87 CYS A CA 1
ATOM 628 C C . CYS A 1 87 ? -8.381 2.274 -5.162 1.00 87.50 87 CYS A C 1
ATOM 630 O O . CYS A 1 87 ? -8.565 1.055 -5.088 1.00 87.50 87 CYS A O 1
ATOM 632 N N . ALA A 1 88 ? -8.472 3.082 -4.107 1.00 88.25 88 ALA A N 1
ATOM 633 C CA . ALA A 1 88 ? -8.896 2.636 -2.789 1.00 88.25 88 ALA A CA 1
ATOM 634 C C . ALA A 1 88 ? -10.378 2.957 -2.550 1.00 88.25 88 ALA A C 1
ATOM 636 O O . ALA A 1 88 ? -10.805 4.102 -2.647 1.00 88.25 88 ALA A O 1
ATOM 637 N N . SER A 1 89 ? -11.149 1.941 -2.187 1.00 87.00 89 SER A N 1
ATOM 638 C CA . SER A 1 89 ? -12.560 2.015 -1.824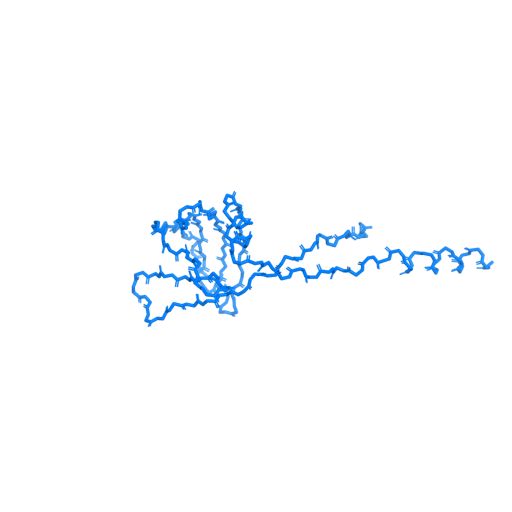 1.00 87.00 89 SER A CA 1
ATOM 639 C C . SER A 1 89 ? -12.714 1.586 -0.372 1.00 87.00 89 SER A C 1
ATOM 641 O O . SER A 1 89 ? -12.645 0.399 -0.053 1.00 87.00 89 SER A O 1
ATOM 643 N N . LEU A 1 90 ? -12.973 2.544 0.514 1.00 85.19 90 LEU A N 1
ATOM 644 C CA . LEU A 1 90 ? -13.233 2.282 1.927 1.00 85.19 90 LEU A CA 1
ATOM 645 C C . LEU A 1 90 ? -14.642 2.711 2.288 1.00 85.19 90 LEU A C 1
ATOM 647 O O . LEU A 1 90 ? -15.099 3.797 1.929 1.00 85.19 90 LEU A O 1
ATOM 651 N N . LYS A 1 91 ? -15.323 1.863 3.058 1.00 80.19 91 LYS A N 1
ATOM 652 C CA . LYS A 1 91 ? -16.644 2.185 3.586 1.00 80.19 91 LYS A CA 1
ATOM 653 C C . LYS A 1 91 ? -16.540 3.435 4.466 1.00 80.19 91 LYS A C 1
ATOM 655 O O . LYS A 1 91 ? -15.793 3.441 5.438 1.00 80.19 91 LYS A O 1
ATOM 660 N N . GLY A 1 92 ? -17.303 4.471 4.124 1.00 80.94 92 GLY A N 1
ATOM 661 C CA . GLY A 1 92 ? -17.311 5.748 4.843 1.00 80.94 92 GLY A CA 1
ATOM 662 C C . GLY A 1 92 ? -16.406 6.831 4.250 1.00 80.94 92 GLY A C 1
ATOM 663 O O . GLY A 1 92 ? -16.442 7.955 4.741 1.00 80.94 92 GLY A O 1
ATOM 664 N N . MET A 1 93 ? -15.641 6.545 3.190 1.00 81.94 93 MET A N 1
ATOM 665 C CA . MET A 1 93 ? -14.992 7.601 2.406 1.00 81.94 93 MET A CA 1
ATOM 666 C C . MET A 1 93 ? -15.950 8.133 1.338 1.00 81.94 93 MET A C 1
ATOM 668 O O . MET A 1 93 ? -16.627 7.363 0.661 1.00 81.94 93 MET A O 1
ATOM 672 N N . ALA A 1 94 ? -15.994 9.457 1.186 1.00 80.75 94 ALA A N 1
ATOM 673 C CA . ALA A 1 94 ? -16.833 10.130 0.192 1.00 80.75 94 ALA A CA 1
ATOM 674 C C . ALA A 1 94 ? -16.236 10.108 -1.228 1.00 80.75 94 ALA A C 1
ATOM 676 O O . ALA A 1 94 ? -16.903 10.495 -2.183 1.00 80.75 94 ALA A O 1
ATOM 677 N N . PHE A 1 95 ? -14.981 9.679 -1.369 1.00 83.81 95 PHE A N 1
ATOM 678 C CA . PHE A 1 95 ? -14.276 9.575 -2.640 1.00 83.81 95 PHE A CA 1
ATOM 679 C C . PHE A 1 95 ? -13.352 8.354 -2.639 1.00 83.81 95 PHE A C 1
ATOM 681 O O . PHE A 1 95 ? -12.923 7.888 -1.582 1.00 83.81 95 PHE A O 1
ATOM 688 N N . GLU A 1 96 ? -13.037 7.855 -3.832 1.00 84.69 96 GLU A N 1
ATOM 689 C CA . GLU A 1 96 ? -12.107 6.746 -4.045 1.00 84.69 96 GLU A CA 1
ATOM 690 C C . GLU A 1 96 ? -10.787 7.309 -4.593 1.00 84.69 96 GLU A C 1
ATOM 692 O O . GLU A 1 96 ? -10.718 7.641 -5.780 1.00 84.69 96 GLU A O 1
ATOM 697 N N . PRO A 1 97 ? -9.737 7.488 -3.771 1.00 84.75 97 PRO A N 1
ATOM 698 C CA . PRO A 1 97 ? -8.463 7.970 -4.283 1.00 84.75 97 PRO A CA 1
ATOM 699 C C . PRO A 1 97 ? -7.832 6.922 -5.204 1.00 84.75 97 PRO A C 1
ATOM 701 O O . PRO A 1 97 ? -7.757 5.745 -4.849 1.00 84.75 97 PRO A O 1
ATOM 704 N N . CYS A 1 98 ? -7.364 7.363 -6.370 1.00 86.31 98 CYS A N 1
ATOM 705 C CA . CYS A 1 98 ? -6.716 6.527 -7.376 1.00 86.31 98 CYS A CA 1
ATOM 706 C C . CYS A 1 98 ? -5.256 6.933 -7.559 1.00 86.31 98 CYS A C 1
ATOM 708 O O . CYS A 1 98 ? -4.937 8.117 -7.663 1.00 86.31 98 CYS A O 1
ATOM 710 N N . PHE A 1 99 ? -4.379 5.937 -7.639 1.00 82.19 99 PHE A N 1
ATOM 711 C CA . PHE A 1 99 ? -2.936 6.113 -7.714 1.00 82.19 99 PHE A CA 1
ATOM 712 C C . PHE A 1 99 ? -2.372 5.359 -8.913 1.00 82.19 99 PHE A C 1
ATOM 714 O O . PHE A 1 99 ? -2.754 4.218 -9.190 1.00 82.19 99 PHE A O 1
ATOM 721 N N . ARG A 1 100 ? -1.422 5.984 -9.607 1.00 82.94 100 ARG A N 1
ATOM 722 C CA . ARG A 1 100 ? -0.564 5.301 -10.574 1.00 82.94 100 ARG A CA 1
ATOM 723 C C . ARG A 1 100 ? 0.677 4.811 -9.838 1.00 82.94 100 ARG A C 1
ATOM 725 O O . ARG A 1 100 ? 1.241 5.555 -9.043 1.00 82.94 100 ARG A O 1
ATOM 732 N N . LEU A 1 101 ? 1.063 3.561 -10.071 1.00 77.69 101 LEU A N 1
ATOM 733 C CA . LEU A 1 101 ? 2.227 2.975 -9.418 1.00 77.69 101 LEU A CA 1
ATOM 734 C C . LEU A 1 101 ? 3.439 3.062 -10.339 1.00 77.6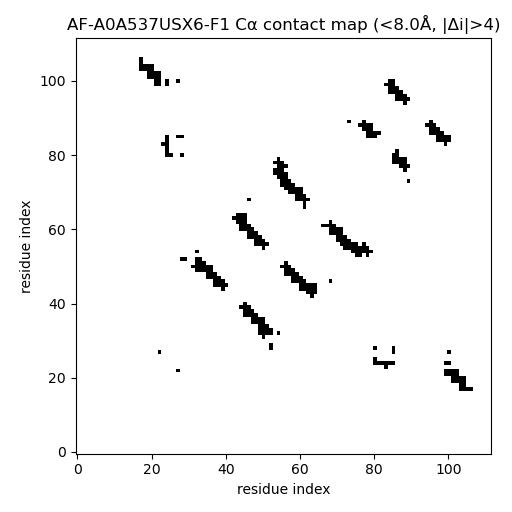9 101 LEU A C 1
ATOM 736 O O . LEU A 1 101 ? 3.426 2.548 -11.458 1.00 77.69 101 LEU A O 1
ATOM 740 N N . GLU A 1 102 ? 4.484 3.696 -9.833 1.00 77.69 102 GLU A N 1
ATOM 741 C CA . GLU A 1 102 ? 5.808 3.700 -10.436 1.00 77.69 102 GLU A CA 1
ATOM 742 C C . GLU A 1 102 ? 6.689 2.757 -9.627 1.00 77.69 102 GLU A C 1
ATOM 744 O O . GLU A 1 102 ? 6.771 2.846 -8.397 1.00 77.69 102 GLU A O 1
ATOM 749 N N . LYS A 1 103 ? 7.312 1.807 -10.316 1.00 75.75 103 LYS A N 1
ATOM 750 C CA . LYS A 1 103 ? 8.317 0.942 -9.719 1.00 75.75 103 LYS A CA 1
ATOM 751 C C . LYS A 1 103 ? 9.655 1.647 -9.857 1.00 75.75 103 LYS A C 1
ATOM 753 O O . LYS A 1 103 ? 10.127 1.877 -10.965 1.00 75.75 103 LYS A O 1
ATOM 758 N N . LEU A 1 104 ? 10.254 1.969 -8.720 1.00 73.81 104 LEU A N 1
ATOM 759 C CA . LEU A 1 104 ? 11.659 2.336 -8.661 1.00 73.81 104 LEU A CA 1
ATOM 760 C C . LEU A 1 104 ? 12.457 1.042 -8.558 1.00 73.81 104 LEU A C 1
ATOM 762 O O . LEU A 1 104 ? 12.177 0.207 -7.692 1.00 73.81 104 LEU A O 1
ATOM 766 N N . ASP A 1 105 ? 13.421 0.864 -9.451 1.00 69.19 105 ASP A N 1
ATOM 767 C CA . ASP A 1 105 ? 14.448 -0.141 -9.228 1.00 69.19 105 ASP A CA 1
ATOM 768 C C . ASP A 1 105 ? 15.295 0.271 -8.020 1.00 69.19 105 ASP A C 1
ATOM 770 O O . ASP A 1 105 ? 15.449 1.458 -7.717 1.00 69.19 105 ASP A O 1
ATOM 774 N N . GLU A 1 106 ? 15.777 -0.724 -7.278 1.00 62.56 106 GLU A N 1
ATOM 775 C CA . GLU A 1 106 ? 16.609 -0.505 -6.102 1.00 62.56 106 GLU A CA 1
ATOM 776 C C . GLU A 1 106 ? 17.792 0.377 -6.523 1.00 62.56 106 GLU A C 1
ATOM 778 O O . GLU A 1 106 ? 18.530 -0.011 -7.435 1.00 62.56 106 GLU A O 1
ATOM 783 N N . PRO A 1 107 ? 17.998 1.569 -5.929 1.00 52.84 107 PRO A N 1
ATOM 784 C CA . PRO A 1 107 ? 19.291 2.193 -6.084 1.00 52.84 107 PRO A CA 1
ATOM 785 C C . PRO A 1 107 ? 20.265 1.192 -5.473 1.00 52.84 107 PRO A C 1
ATOM 787 O O . PRO A 1 107 ? 20.117 0.828 -4.305 1.00 52.84 107 PRO A O 1
ATOM 790 N N . THR A 1 108 ? 21.252 0.724 -6.233 1.00 50.84 108 THR A N 1
ATOM 791 C CA . THR A 1 108 ? 22.478 0.208 -5.627 1.00 50.84 108 THR A CA 1
ATOM 792 C C . THR A 1 108 ? 23.022 1.341 -4.770 1.00 50.84 108 THR A C 1
ATOM 794 O O . THR A 1 108 ? 23.752 2.200 -5.259 1.00 50.84 108 THR A O 1
ATOM 797 N N . SER A 1 109 ? 22.580 1.407 -3.514 1.00 45.19 109 SER A N 1
ATOM 798 C CA . SER A 1 109 ? 23.139 2.294 -2.516 1.00 45.19 109 SER A CA 1
ATOM 799 C C . SER A 1 109 ? 24.602 1.895 -2.446 1.00 45.19 109 SER A C 1
ATOM 801 O O . SER A 1 109 ? 24.878 0.747 -2.081 1.00 45.19 109 SER A O 1
ATOM 803 N N . PRO A 1 110 ? 25.559 2.767 -2.805 1.00 43.91 110 PRO A N 1
ATOM 804 C CA . PRO A 1 110 ? 26.909 2.516 -2.362 1.00 43.91 110 PRO 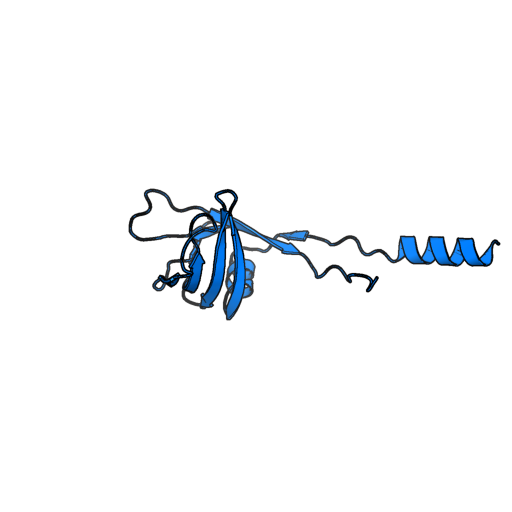A CA 1
ATOM 805 C C . PRO A 1 110 ? 26.817 2.483 -0.838 1.00 43.91 110 PRO A C 1
ATOM 807 O O . PRO A 1 110 ? 26.291 3.407 -0.217 1.00 43.91 110 PRO A O 1
ATOM 810 N N . ALA A 1 111 ? 27.229 1.370 -0.241 1.00 46.16 111 ALA A N 1
ATOM 811 C CA . ALA A 1 111 ? 27.587 1.384 1.160 1.00 46.16 111 ALA A CA 1
ATOM 812 C C . ALA A 1 111 ? 28.623 2.507 1.326 1.00 46.16 111 ALA A C 1
ATOM 814 O O . ALA A 1 111 ? 29.691 2.452 0.711 1.00 46.16 111 ALA A O 1
ATOM 815 N N . ALA A 1 112 ? 28.264 3.543 2.076 1.00 37.41 112 ALA A N 1
ATOM 816 C CA . ALA A 1 112 ? 29.155 4.600 2.525 1.00 37.41 112 ALA A CA 1
ATOM 817 C C . ALA A 1 112 ? 28.804 4.919 3.976 1.00 37.41 112 ALA A C 1
ATOM 819 O O . ALA A 1 112 ? 27.608 5.178 4.239 1.00 37.41 112 ALA A O 1
#

Foldseek 3Di:
DVVVVVVVVVVVVPQDDFDWAFDFLVRVLVVQAQDKDWDADPLRKTWIWHAHSQRWIWIWIDGSVDDDIDTDTGDGPQWDDDDRWTWGDDPPDPDIDTDTDIDTDDRPPPPD

Solvent-accessible surface area (backbone atoms only — not comparable to full-atom values): 6464 Å² total; per-residue (Å²): 112,67,69,61,51,53,52,52,52,53,57,62,70,65,61,74,76,70,59,69,46,73,43,54,38,72,55,37,54,59,64,46,30,75,35,78,44,75,52,77,44,96,75,39,26,32,37,38,34,35,32,38,85,63,20,20,35,47,33,39,41,18,60,54,68,47,82,72,76,38,80,46,80,44,57,71,53,23,43,38,76,57,97,64,19,48,27,40,51,54,94,90,55,95,66,61,60,65,42,75,52,65,47,68,53,80,70,83,69,76,89,125

Mean predicted aligned error: 10.78 Å

Sequence (112 aa):
MIARFAVVVATLLAASLACAETLSPDAARRFVAGKLFAFNCFDGSRGAGRIYGDGSVIGTIQFRGAGPMRAVWLPAGTLRERGGAVCASLKGMAFEPCFRLEKLDEPTSPAA

Secondary structure (DSSP, 8-state):
-HHHHHHHHHHHHT-----EEEPPHHHHHHHHTT-EEEEE-TTS-EEEEEEPTTS-EEEEEEGGG-S--EEEEE-TTSEEEETTEEEE--TT-SS--EE--EEEPPP-----

Radius of gyration: 19.51 Å; Cα contacts (8 Å, |Δi|>4): 182; chains: 1; bounding box: 65×25×36 Å

pLDDT: mean 79.25, std 13.0, range [37.41, 94.81]